Protein AF-A0A6M0K8U0-F1 (afdb_monomer_lite)

Secondary structure (DSSP, 8-state):
----PSS------TT--HHHHHHHHHHHHHHHHHHHHHHHHHHHHHHHHHHHHHHHHHHHHHHHHHSSSSS----

pLDDT: mean 76.17, std 15.95, range [36.28, 94.88]

Sequence (75 aa):
MTHIPEPFTLSLPTTWSPEQAWFVHALLEDLLEQIDAHYGTAVQHWLSELDAEEEAYRERQGDLFNDDFDDPISF

Foldseek 3Di:
DDDPDPPPPPPDPPPDDPVRVVVVVVVVVVVVVVCCVVCVVVVVVVVVVVVVVVVVVVVVVVVVVVVPPPDPPDD

Structure (mmCIF, N/CA/C/O backbone):
data_AF-A0A6M0K8U0-F1
#
_entry.id   AF-A0A6M0K8U0-F1
#
loop_
_atom_site.group_PDB
_atom_site.id
_atom_site.type_symbol
_atom_site.label_atom_id
_atom_site.label_alt_id
_atom_site.label_comp_id
_atom_site.label_asym_id
_atom_site.label_entity_id
_atom_site.label_seq_id
_atom_site.pdbx_PDB_ins_code
_atom_site.Cartn_x
_atom_site.Cartn_y
_atom_site.Cartn_z
_atom_site.occupancy
_atom_site.B_iso_or_equiv
_atom_site.auth_seq_id
_atom_site.auth_comp_id
_atom_site.auth_asym_id
_atom_site.auth_atom_id
_atom_site.pdbx_PDB_model_num
ATOM 1 N N . MET A 1 1 ? -4.419 17.463 -11.492 1.00 36.28 1 MET A N 1
ATOM 2 C CA . MET A 1 1 ? -3.362 17.069 -10.541 1.00 36.28 1 MET A CA 1
ATOM 3 C C . MET A 1 1 ? -3.850 17.399 -9.145 1.00 36.28 1 MET A C 1
ATOM 5 O O . MET A 1 1 ? -3.839 18.557 -8.750 1.00 36.28 1 MET A O 1
ATOM 9 N N . THR A 1 2 ? -4.410 16.417 -8.452 1.00 45.81 2 THR A N 1
ATOM 10 C CA . THR A 1 2 ? -4.821 16.551 -7.053 1.00 45.81 2 THR A CA 1
ATOM 11 C C . THR A 1 2 ? -3.574 16.436 -6.188 1.00 45.81 2 THR A C 1
ATOM 13 O O . THR A 1 2 ? -3.009 15.355 -6.063 1.00 45.81 2 THR A O 1
ATOM 16 N N . HIS A 1 3 ? -3.121 17.566 -5.645 1.00 53.03 3 HIS A N 1
ATOM 17 C CA . HIS A 1 3 ? -2.110 17.593 -4.595 1.00 53.03 3 HIS A CA 1
ATOM 18 C C . HIS A 1 3 ? -2.653 16.821 -3.391 1.00 53.03 3 HIS A C 1
ATOM 20 O O . HIS A 1 3 ? -3.628 17.252 -2.777 1.00 53.03 3 HIS A O 1
ATOM 26 N N . ILE A 1 4 ? -2.043 15.683 -3.073 1.00 60.78 4 ILE A N 1
ATOM 27 C CA . ILE A 1 4 ? -2.229 15.038 -1.777 1.00 60.78 4 ILE A CA 1
ATOM 28 C C . ILE A 1 4 ? -1.314 15.803 -0.812 1.00 60.78 4 ILE A C 1
ATOM 30 O O . ILE A 1 4 ? -0.106 15.837 -1.044 1.00 60.78 4 ILE A O 1
ATOM 34 N N . PRO A 1 5 ? -1.852 16.505 0.198 1.00 59.16 5 PRO A N 1
ATOM 35 C CA . PRO A 1 5 ? -1.024 17.235 1.145 1.00 59.16 5 PRO A CA 1
ATOM 36 C C . PRO A 1 5 ? -0.241 16.246 2.016 1.00 59.16 5 PRO A C 1
ATOM 38 O O . PRO A 1 5 ? -0.830 15.388 2.671 1.00 59.16 5 PRO A O 1
ATOM 41 N N . GLU A 1 6 ? 1.087 16.369 2.015 1.00 57.00 6 GLU A N 1
ATOM 42 C CA . GLU A 1 6 ? 1.960 15.664 2.949 1.00 57.00 6 GLU A CA 1
ATOM 43 C C . GLU A 1 6 ? 2.119 16.443 4.269 1.00 57.00 6 GLU A C 1
ATOM 45 O O . GLU A 1 6 ? 2.177 17.677 4.252 1.00 57.00 6 GLU A O 1
ATOM 50 N N . PRO A 1 7 ? 2.244 15.745 5.412 1.00 53.62 7 PRO A N 1
ATOM 51 C CA . PRO A 1 7 ? 2.133 14.298 5.541 1.00 53.62 7 PRO A CA 1
ATOM 52 C C . PRO A 1 7 ? 0.660 13.868 5.535 1.00 53.62 7 PRO A C 1
ATOM 54 O O . PRO A 1 7 ? -0.183 14.467 6.203 1.00 53.62 7 PRO A O 1
ATOM 57 N N . PHE A 1 8 ? 0.361 12.791 4.806 1.00 60.47 8 PHE A N 1
ATOM 58 C CA . PHE A 1 8 ? -0.861 12.010 4.989 1.00 60.47 8 PHE A CA 1
ATOM 59 C C . PHE A 1 8 ? -0.782 11.351 6.375 1.00 60.47 8 PHE A C 1
ATOM 61 O O . PHE A 1 8 ? -0.394 10.201 6.548 1.00 60.47 8 PHE A O 1
ATOM 68 N N . THR A 1 9 ? -1.080 12.113 7.417 1.00 56.75 9 THR A N 1
ATOM 69 C CA . THR A 1 9 ? -1.335 11.571 8.747 1.00 56.75 9 THR A CA 1
ATOM 70 C C . THR A 1 9 ? -2.842 11.469 8.881 1.00 56.75 9 THR A C 1
ATOM 72 O O . THR A 1 9 ? -3.517 12.424 9.271 1.00 56.75 9 THR A O 1
ATOM 75 N N . LEU A 1 10 ? -3.395 10.304 8.526 1.00 61.72 10 LEU A N 1
ATOM 76 C CA . LEU A 1 10 ? -4.761 9.968 8.917 1.00 61.72 10 LEU A CA 1
ATOM 77 C C . LEU A 1 10 ? -4.825 10.022 10.441 1.00 61.72 10 LEU A C 1
ATOM 79 O O . LEU A 1 10 ? -4.292 9.159 11.135 1.00 61.72 10 LEU A O 1
ATOM 83 N N . SER A 1 11 ? -5.454 11.070 10.965 1.00 65.50 11 SER A N 1
ATOM 84 C CA . SER A 1 11 ? -5.759 11.143 12.386 1.00 65.50 11 SER A CA 1
ATOM 85 C C . SER A 1 11 ? -6.802 10.077 12.677 1.00 65.50 11 SER A C 1
ATOM 87 O O . SER A 1 11 ? -7.968 10.217 12.304 1.00 65.50 11 SER A O 1
ATOM 89 N N . LEU A 1 12 ? -6.364 8.987 13.304 1.00 66.31 12 LEU A N 1
ATOM 90 C CA . LEU A 1 12 ? -7.274 7.965 13.789 1.00 66.31 12 LEU A CA 1
ATOM 91 C C . LEU A 1 12 ? -8.199 8.605 14.833 1.00 66.31 12 LEU A C 1
ATOM 93 O O . LEU A 1 12 ? -7.725 9.357 15.693 1.00 66.31 12 LEU A O 1
ATOM 97 N N . PRO A 1 13 ? -9.511 8.338 14.783 1.00 76.38 13 PRO A N 1
ATOM 98 C CA . PRO A 1 13 ? -10.416 8.785 15.824 1.00 76.38 13 PRO A CA 1
ATOM 99 C C . PRO A 1 13 ? -9.956 8.237 17.174 1.00 76.38 13 PRO A C 1
ATOM 101 O O . PRO A 1 13 ? -9.838 7.030 17.373 1.00 76.38 13 PRO A O 1
ATOM 104 N N . THR A 1 14 ? -9.728 9.129 18.134 1.00 76.31 14 THR A N 1
ATOM 105 C CA . THR A 1 14 ? -9.308 8.764 19.497 1.00 76.31 14 THR A CA 1
ATOM 106 C C . THR A 1 14 ? -10.401 8.042 20.290 1.00 76.31 14 THR A C 1
ATOM 108 O O . THR A 1 14 ? -10.162 7.592 21.406 1.00 76.31 14 THR A O 1
ATOM 111 N N . THR A 1 15 ? -11.606 7.939 19.728 1.00 86.44 15 THR A N 1
ATOM 112 C CA . THR A 1 15 ? -12.788 7.320 20.331 1.00 86.44 15 THR A CA 1
ATOM 113 C C . THR A 1 15 ? -12.993 5.862 19.930 1.00 86.44 15 THR A C 1
ATOM 115 O O . THR A 1 15 ? -13.983 5.264 20.350 1.00 86.44 15 THR A O 1
ATOM 118 N N . TRP A 1 16 ? -12.111 5.284 19.112 1.00 86.50 16 TRP A N 1
ATOM 119 C CA . TRP A 1 16 ? -12.246 3.888 18.705 1.00 86.50 16 TRP A CA 1
ATOM 120 C C . TRP A 1 16 ? -12.015 2.930 19.865 1.00 86.50 16 TRP A C 1
ATOM 122 O O . TRP A 1 16 ? -11.057 3.064 20.628 1.00 86.50 16 TRP A O 1
ATOM 132 N N . SER A 1 17 ? -12.885 1.925 19.963 1.00 90.06 17 SER A N 1
ATOM 133 C CA . SER A 1 17 ? -12.599 0.768 20.802 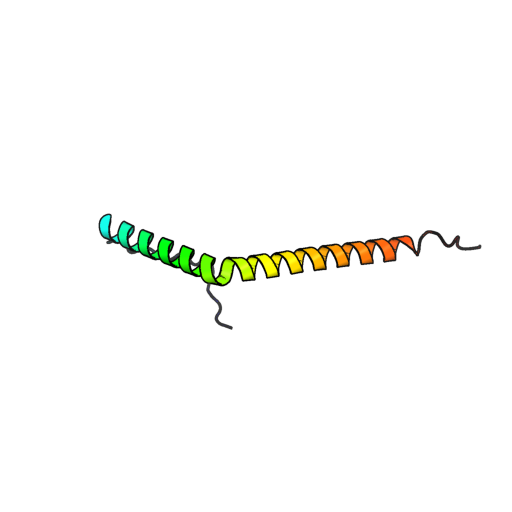1.00 90.06 17 SER A CA 1
ATOM 134 C C . SER A 1 17 ? -11.452 -0.054 20.191 1.00 90.06 17 SER A C 1
ATOM 136 O O . SER A 1 17 ? -11.223 0.012 18.975 1.00 90.06 17 SER A O 1
ATOM 138 N N . PRO A 1 18 ? -10.738 -0.859 20.996 1.00 88.62 18 PRO A N 1
ATOM 139 C CA . PRO A 1 18 ? -9.702 -1.758 20.488 1.00 88.62 18 PRO A CA 1
ATOM 140 C C . PRO A 1 18 ? -10.193 -2.666 19.350 1.00 88.62 18 PRO A C 1
ATOM 142 O O . PRO A 1 18 ? -9.479 -2.867 18.371 1.00 88.62 18 PRO A O 1
ATOM 145 N N . GLU A 1 19 ? -11.430 -3.162 19.430 1.00 91.94 19 GLU A N 1
ATOM 146 C CA . GLU A 1 19 ? -12.030 -4.024 18.405 1.00 91.94 19 GLU A CA 1
ATOM 147 C C . GLU A 1 19 ? -12.272 -3.273 17.092 1.00 91.94 19 GLU A C 1
ATOM 149 O O . GLU A 1 19 ? -12.049 -3.818 16.013 1.00 91.94 19 GLU A O 1
ATOM 154 N N . GLN A 1 20 ? -12.701 -2.010 17.172 1.00 89.25 20 GLN A N 1
ATOM 155 C CA . GLN A 1 20 ? -12.911 -1.167 15.994 1.00 89.25 20 GLN A CA 1
ATOM 156 C C . GLN A 1 20 ? -11.589 -0.841 15.302 1.00 89.25 20 GLN A C 1
ATOM 158 O O . GLN A 1 20 ? -11.500 -0.931 14.078 1.00 89.25 20 GLN A O 1
ATOM 163 N N . ALA A 1 21 ? -10.556 -0.510 16.080 1.00 88.06 21 ALA A N 1
ATOM 164 C CA . ALA A 1 21 ? -9.222 -0.262 15.546 1.00 88.06 21 ALA A CA 1
ATOM 165 C C . ALA A 1 21 ? -8.657 -1.512 14.855 1.00 88.06 21 ALA A C 1
ATOM 167 O O . ALA A 1 21 ? -8.142 -1.416 13.742 1.00 88.06 21 ALA A O 1
ATOM 168 N N . TRP A 1 22 ? -8.820 -2.686 15.472 1.00 89.94 22 TRP A N 1
ATOM 169 C CA . TRP A 1 22 ? -8.377 -3.955 14.895 1.00 89.94 22 TRP A CA 1
ATOM 170 C C . TRP A 1 22 ? -9.113 -4.302 13.598 1.00 89.94 22 TRP A C 1
ATOM 172 O O . TRP A 1 22 ? -8.494 -4.713 12.622 1.00 89.94 22 TRP A O 1
ATOM 182 N N . PHE A 1 23 ? -10.432 -4.101 13.557 1.00 90.44 23 PHE A N 1
ATOM 183 C CA . PHE A 1 23 ? -11.223 -4.363 12.357 1.00 90.44 23 PHE A CA 1
ATOM 184 C C . PHE A 1 23 ? -10.784 -3.492 11.174 1.00 90.44 23 PHE A C 1
ATOM 186 O O . PHE A 1 23 ? -10.620 -3.991 10.062 1.00 90.44 23 PHE A O 1
ATOM 193 N N . VAL A 1 24 ? -10.565 -2.195 11.412 1.00 89.31 24 VAL A N 1
ATOM 194 C CA . VAL A 1 24 ? -10.074 -1.284 10.368 1.00 89.31 24 VAL A CA 1
ATOM 195 C C . VAL A 1 24 ? -8.663 -1.667 9.931 1.00 89.31 24 VAL A C 1
ATOM 197 O O . VAL A 1 24 ? -8.379 -1.628 8.739 1.00 89.31 24 VAL A O 1
ATOM 200 N N . HIS A 1 25 ? -7.797 -2.071 10.863 1.00 89.31 25 HIS A N 1
ATOM 201 C CA . HIS A 1 25 ? -6.456 -2.550 10.536 1.00 89.31 25 HIS A CA 1
ATOM 202 C C . HIS A 1 25 ? -6.497 -3.755 9.589 1.00 89.31 25 HIS A C 1
ATOM 204 O O . HIS A 1 25 ? -5.884 -3.704 8.529 1.00 89.31 25 HIS A O 1
ATOM 210 N N . ALA A 1 26 ? -7.280 -4.784 9.923 1.00 92.81 26 ALA A N 1
ATOM 211 C CA . ALA A 1 26 ? -7.421 -5.976 9.086 1.00 92.81 26 ALA A CA 1
ATOM 212 C C . ALA A 1 26 ? -7.969 -5.640 7.687 1.00 92.81 26 ALA A C 1
ATOM 214 O O . ALA A 1 26 ? -7.471 -6.138 6.685 1.00 92.81 26 ALA A O 1
ATOM 215 N N . LEU A 1 27 ? -8.949 -4.731 7.602 1.00 92.69 27 LEU A N 1
ATOM 216 C CA . LEU A 1 27 ? -9.480 -4.269 6.316 1.00 92.69 27 LEU A CA 1
ATOM 217 C C . LEU A 1 27 ? -8.407 -3.569 5.461 1.00 92.69 27 LEU A C 1
ATOM 219 O O . LEU A 1 27 ? -8.405 -3.699 4.238 1.00 92.69 27 LEU A O 1
ATOM 223 N N . LEU A 1 28 ? -7.525 -2.789 6.091 1.00 91.88 28 LEU A N 1
ATOM 224 C CA . LEU A 1 28 ? -6.435 -2.104 5.397 1.00 91.88 28 LEU A CA 1
ATOM 225 C C . LEU A 1 28 ? -5.361 -3.087 4.921 1.00 91.88 28 LEU A C 1
ATOM 227 O O . LEU A 1 28 ? -4.863 -2.917 3.811 1.00 91.88 28 LEU A O 1
ATOM 231 N N . GLU A 1 29 ? -5.037 -4.109 5.714 1.00 94.88 29 GLU A N 1
ATOM 232 C CA . GLU A 1 29 ? -4.129 -5.186 5.299 1.00 94.88 29 GLU A CA 1
ATOM 233 C C . GLU A 1 29 ? -4.681 -5.936 4.080 1.00 94.88 29 GLU A C 1
ATOM 235 O O . GLU A 1 29 ? -3.994 -6.023 3.063 1.00 94.88 29 GLU A O 1
ATOM 240 N N . ASP A 1 30 ? -5.953 -6.343 4.112 1.00 93.56 30 ASP A N 1
ATOM 241 C CA . ASP A 1 30 ? -6.614 -7.001 2.975 1.00 93.56 30 ASP A CA 1
ATOM 242 C C . ASP A 1 30 ? -6.614 -6.124 1.710 1.00 93.56 30 ASP A C 1
ATOM 244 O O . ASP A 1 30 ? -6.518 -6.621 0.583 1.00 93.56 30 ASP A O 1
ATOM 248 N N . LEU A 1 31 ? -6.765 -4.804 1.865 1.00 90.75 31 LEU A N 1
ATOM 249 C CA . LEU A 1 31 ? -6.726 -3.875 0.737 1.00 90.75 31 LEU A CA 1
ATOM 250 C C . LEU A 1 31 ? -5.311 -3.756 0.159 1.00 90.75 31 LEU A C 1
ATOM 252 O O . LEU A 1 31 ? -5.159 -3.699 -1.062 1.00 90.75 31 LEU A O 1
ATOM 256 N N . LEU A 1 32 ? -4.286 -3.728 1.014 1.00 92.12 32 LEU A N 1
ATOM 257 C CA . LEU A 1 32 ? -2.889 -3.718 0.580 1.00 92.12 32 LEU A CA 1
ATOM 258 C C . LEU A 1 32 ? -2.542 -4.999 -0.181 1.00 92.12 32 LEU A C 1
ATOM 260 O O . LEU A 1 32 ? -1.950 -4.907 -1.254 1.00 92.12 32 LEU A O 1
ATOM 264 N N . GLU A 1 33 ? -2.975 -6.162 0.307 1.00 93.25 33 GLU A N 1
ATOM 265 C CA . GLU A 1 33 ? -2.780 -7.437 -0.393 1.00 93.25 33 GLU A CA 1
ATOM 266 C C . GLU A 1 33 ? -3.454 -7.446 -1.771 1.00 93.25 33 GLU A C 1
ATOM 268 O O . GLU A 1 33 ? -2.866 -7.903 -2.750 1.00 93.25 33 GLU A O 1
ATOM 273 N N . GLN A 1 34 ? -4.664 -6.892 -1.893 1.00 90.25 3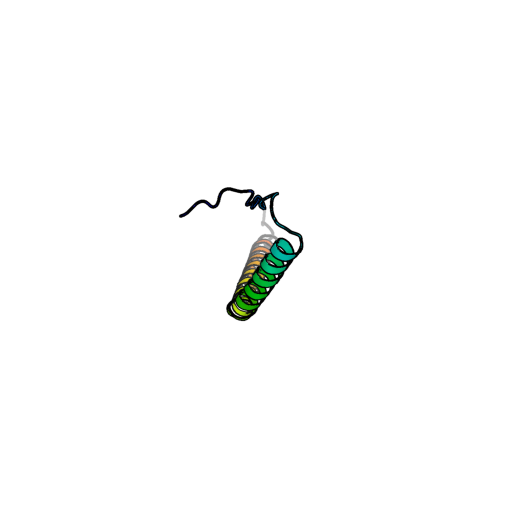4 GLN A N 1
ATOM 274 C CA . GLN A 1 34 ? -5.350 -6.781 -3.186 1.00 90.25 34 GLN A CA 1
ATOM 275 C C . GLN A 1 34 ? -4.628 -5.845 -4.160 1.00 90.25 34 GLN A C 1
ATOM 277 O O . GLN A 1 34 ? -4.552 -6.138 -5.356 1.00 90.25 34 GLN A O 1
ATOM 282 N N . ILE A 1 35 ? -4.105 -4.720 -3.664 1.00 89.56 35 ILE A N 1
ATOM 283 C CA . ILE A 1 35 ? -3.324 -3.780 -4.473 1.00 89.56 35 ILE A CA 1
ATOM 284 C C . ILE A 1 35 ? -2.034 -4.450 -4.949 1.00 89.56 35 ILE A C 1
ATOM 286 O O . ILE A 1 35 ? -1.719 -4.362 -6.135 1.00 89.56 35 ILE A O 1
ATOM 290 N N . ASP A 1 36 ? -1.321 -5.145 -4.065 1.00 91.06 36 ASP A N 1
ATOM 291 C CA . ASP A 1 36 ? -0.087 -5.849 -4.414 1.00 91.06 36 ASP A CA 1
ATOM 292 C C . ASP A 1 36 ? -0.346 -6.990 -5.409 1.00 91.06 36 ASP A C 1
ATOM 294 O O . ASP A 1 36 ? 0.321 -7.090 -6.436 1.00 91.06 36 ASP A O 1
ATOM 298 N N . ALA A 1 37 ? -1.397 -7.783 -5.201 1.00 90.44 37 ALA A N 1
ATOM 299 C CA . ALA A 1 37 ? -1.766 -8.847 -6.131 1.00 90.44 37 ALA A CA 1
ATOM 300 C C . ALA A 1 37 ? -2.127 -8.319 -7.530 1.00 90.44 37 ALA A C 1
ATOM 302 O O . ALA A 1 37 ? -1.866 -8.985 -8.533 1.00 90.44 37 ALA A O 1
ATOM 303 N N . HIS A 1 38 ? -2.746 -7.137 -7.613 1.00 87.25 38 HIS A N 1
ATOM 304 C CA . HIS A 1 38 ? -3.198 -6.578 -8.885 1.00 87.25 38 HIS A CA 1
ATOM 305 C C . HIS A 1 38 ? -2.121 -5.754 -9.604 1.00 87.25 38 HIS A C 1
ATOM 307 O O . HIS A 1 38 ? -2.030 -5.798 -10.831 1.00 87.25 38 HIS A O 1
ATOM 313 N N . TYR A 1 39 ? -1.312 -4.999 -8.860 1.00 89.00 39 TYR A N 1
ATOM 314 C CA . TYR A 1 39 ? -0.357 -4.040 -9.420 1.00 89.00 39 TYR A CA 1
ATOM 315 C C . TYR A 1 39 ? 1.105 -4.372 -9.116 1.00 89.00 39 TYR A C 1
ATOM 317 O O . TYR A 1 39 ? 1.979 -3.851 -9.804 1.00 89.00 39 TYR A O 1
ATOM 325 N N . GLY A 1 40 ? 1.398 -5.239 -8.146 1.00 88.81 40 GLY A N 1
ATOM 326 C CA . GLY A 1 40 ? 2.754 -5.511 -7.660 1.00 88.81 40 GLY A CA 1
ATOM 327 C C . GLY A 1 40 ? 3.699 -5.957 -8.770 1.00 88.81 40 GLY A C 1
ATOM 328 O O . GLY A 1 40 ? 4.766 -5.373 -8.943 1.00 88.81 40 GLY A O 1
ATOM 329 N N . THR A 1 41 ? 3.278 -6.901 -9.617 1.00 88.06 41 THR A N 1
ATOM 330 C CA . THR A 1 41 ? 4.090 -7.343 -10.765 1.00 88.06 41 THR A CA 1
ATOM 331 C C . THR A 1 41 ? 4.316 -6.228 -11.787 1.00 88.06 41 THR A C 1
ATOM 333 O O . THR A 1 41 ? 5.418 -6.095 -12.309 1.00 88.06 41 THR A O 1
ATOM 336 N N . ALA A 1 42 ? 3.301 -5.406 -12.068 1.00 87.31 42 ALA A N 1
ATOM 337 C CA . ALA A 1 42 ? 3.428 -4.303 -13.020 1.00 87.31 42 ALA A CA 1
ATOM 338 C C . ALA A 1 42 ? 4.373 -3.211 -12.496 1.00 87.31 42 ALA A C 1
ATOM 340 O O . ALA A 1 42 ? 5.197 -2.695 -13.248 1.00 87.31 42 ALA A O 1
ATOM 341 N N . VAL A 1 43 ? 4.296 -2.903 -11.198 1.00 88.50 43 VAL A N 1
ATOM 342 C CA . VAL A 1 43 ? 5.198 -1.958 -10.530 1.00 88.50 43 VAL A CA 1
ATOM 343 C C . VAL A 1 43 ? 6.628 -2.496 -10.517 1.00 88.50 43 VAL A C 1
ATOM 345 O O . VAL A 1 43 ? 7.545 -1.769 -10.880 1.00 88.50 43 VAL A O 1
ATOM 348 N N . GLN A 1 44 ? 6.828 -3.769 -10.165 1.00 86.81 44 GLN A N 1
ATOM 349 C CA . GLN A 1 44 ? 8.152 -4.402 -10.182 1.00 86.81 44 GLN A CA 1
ATOM 350 C C . GLN A 1 44 ? 8.771 -4.411 -11.582 1.00 86.81 44 GLN A C 1
ATOM 352 O O . GLN A 1 44 ? 9.957 -4.116 -11.732 1.00 86.81 44 GLN A O 1
ATOM 357 N N . HIS A 1 45 ? 7.973 -4.718 -12.607 1.00 87.31 45 HIS A N 1
ATOM 358 C CA . HIS A 1 45 ? 8.422 -4.681 -13.995 1.00 87.31 45 HIS A CA 1
ATOM 359 C C . HIS A 1 45 ? 8.858 -3.273 -14.398 1.00 87.31 45 HIS A C 1
ATOM 361 O O . HIS A 1 45 ? 9.970 -3.092 -14.881 1.00 87.31 45 HIS A O 1
ATOM 367 N N . TRP A 1 46 ? 8.017 -2.275 -14.127 1.00 87.75 46 TRP A N 1
ATOM 368 C CA . TRP A 1 46 ? 8.313 -0.886 -14.460 1.00 87.75 46 TRP A CA 1
ATOM 369 C C . TRP A 1 46 ? 9.568 -0.362 -13.746 1.00 87.75 46 TRP A C 1
ATOM 371 O O . TRP A 1 46 ? 10.393 0.299 -14.369 1.00 87.75 46 TRP A O 1
ATOM 381 N N . LEU A 1 47 ? 9.757 -0.700 -12.466 1.00 88.31 47 LEU A N 1
ATOM 382 C CA . LEU A 1 47 ? 10.975 -0.348 -11.727 1.00 88.31 47 LEU A CA 1
ATOM 383 C C . LEU A 1 47 ? 12.222 -1.012 -12.328 1.00 88.31 47 LEU A C 1
ATOM 385 O O . LEU A 1 47 ? 13.243 -0.354 -12.490 1.00 88.31 47 LEU A O 1
ATOM 389 N N . SER A 1 48 ? 12.119 -2.282 -12.726 1.00 87.81 48 SER A N 1
ATOM 390 C CA . SER A 1 48 ? 13.234 -3.008 -13.352 1.00 87.81 48 SER A CA 1
ATOM 391 C C . SER A 1 48 ? 13.624 -2.412 -14.710 1.00 87.81 48 SER A C 1
ATOM 393 O O . SER A 1 48 ? 14.804 -2.371 -15.053 1.00 87.81 48 SER A O 1
ATOM 395 N N . GLU A 1 49 ? 12.645 -1.949 -15.492 1.00 89.25 49 GLU A N 1
ATOM 396 C CA . GLU A 1 49 ? 12.892 -1.241 -16.755 1.00 89.25 49 GLU A CA 1
ATOM 397 C C . GLU A 1 49 ? 13.601 0.097 -16.523 1.00 89.25 49 GLU A C 1
ATOM 399 O O . GLU A 1 49 ? 14.504 0.447 -17.282 1.00 89.25 49 GLU A O 1
ATOM 404 N N . LEU A 1 50 ? 13.229 0.811 -15.458 1.00 87.38 50 LEU A N 1
ATOM 405 C CA . LEU A 1 50 ? 13.838 2.087 -15.086 1.00 87.38 50 LEU A CA 1
ATOM 406 C C . LEU A 1 50 ? 15.306 1.910 -14.668 1.00 87.38 50 LEU A C 1
ATOM 408 O O . LEU A 1 50 ? 16.170 2.654 -15.130 1.00 87.38 50 LEU A O 1
ATOM 412 N N . ASP A 1 51 ? 15.594 0.881 -13.866 1.00 84.69 51 ASP A N 1
ATOM 413 C CA . ASP A 1 51 ? 16.958 0.527 -13.457 1.00 84.69 51 ASP A CA 1
ATOM 414 C C . ASP A 1 51 ? 17.824 0.128 -14.666 1.00 84.69 51 ASP A C 1
ATOM 416 O O . ASP A 1 51 ? 18.986 0.525 -14.777 1.00 84.69 51 ASP A O 1
ATOM 420 N N . ALA A 1 52 ? 17.255 -0.634 -15.607 1.00 83.75 52 ALA A N 1
ATOM 421 C CA . ALA A 1 52 ? 17.948 -1.035 -16.830 1.00 83.75 52 ALA A CA 1
ATOM 422 C C . ALA A 1 52 ? 18.238 0.157 -17.760 1.00 83.75 52 ALA A C 1
ATOM 424 O O . ALA A 1 52 ? 19.30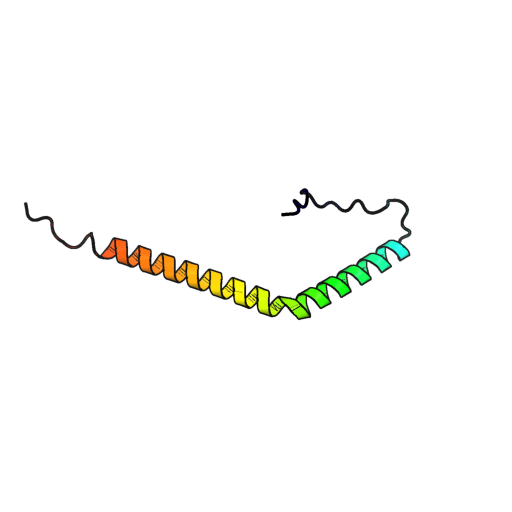0 0.211 -18.386 1.00 83.75 52 ALA A O 1
ATOM 425 N N . GLU A 1 53 ? 17.317 1.120 -17.853 1.00 84.69 53 GLU A N 1
ATOM 426 C CA . GLU A 1 53 ? 17.516 2.355 -18.616 1.00 84.69 53 GLU A CA 1
ATOM 427 C C . GLU A 1 53 ? 18.597 3.243 -17.983 1.00 84.69 53 GLU A C 1
ATOM 429 O O . GLU A 1 53 ? 19.445 3.782 -18.702 1.00 84.69 53 GLU A O 1
ATOM 434 N N . GLU A 1 54 ? 18.616 3.358 -16.653 1.00 83.88 54 GLU A N 1
ATOM 435 C CA . GLU A 1 54 ? 19.643 4.117 -15.937 1.00 83.88 54 GLU A CA 1
ATOM 436 C C . GLU A 1 54 ? 21.040 3.511 -16.138 1.00 83.88 54 GLU A C 1
ATOM 438 O O . GLU A 1 54 ? 22.004 4.241 -16.389 1.00 83.88 54 GLU A O 1
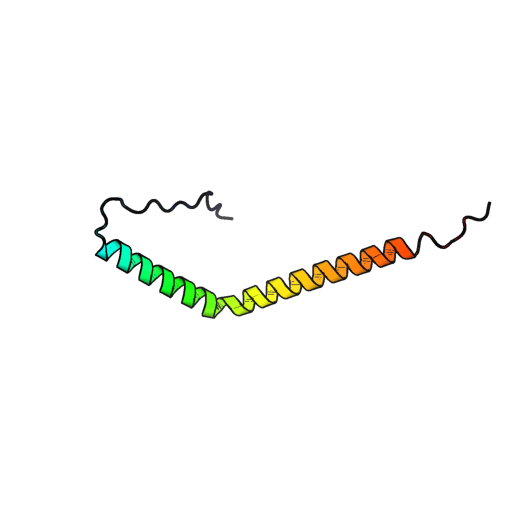ATOM 443 N N . GLU A 1 55 ? 21.161 2.183 -16.102 1.00 84.25 55 GLU A N 1
ATOM 444 C CA . GLU A 1 55 ? 22.440 1.511 -16.337 1.00 84.25 55 GLU A CA 1
ATOM 445 C C . GLU A 1 55 ? 22.916 1.678 -17.790 1.00 84.25 55 GLU A C 1
ATOM 447 O O . GLU A 1 55 ? 24.069 2.044 -18.028 1.00 84.25 55 GLU A O 1
ATOM 452 N N . ALA A 1 56 ? 22.014 1.539 -18.767 1.00 83.44 56 ALA A N 1
ATOM 453 C CA . ALA A 1 56 ? 22.328 1.796 -20.174 1.00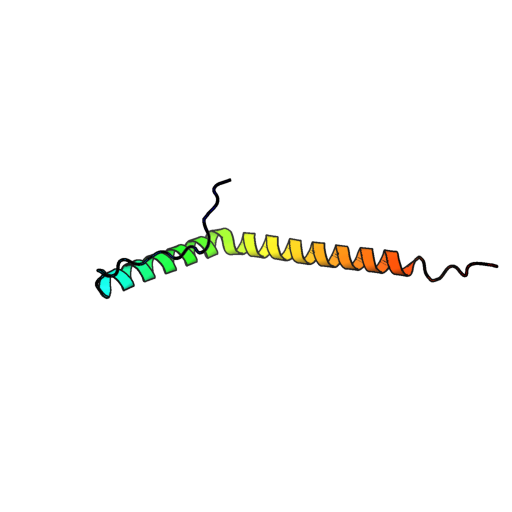 83.44 56 ALA A CA 1
ATOM 454 C C . ALA A 1 56 ? 22.737 3.261 -20.428 1.00 83.44 56 ALA A C 1
ATOM 456 O O . ALA A 1 56 ? 23.561 3.548 -21.302 1.00 83.44 56 ALA A O 1
ATOM 457 N N . TYR A 1 57 ? 22.172 4.208 -19.674 1.00 78.69 57 TYR A N 1
ATOM 458 C CA . TYR A 1 57 ? 22.581 5.610 -19.723 1.00 78.69 57 TYR A CA 1
ATOM 459 C C . TYR A 1 57 ? 24.002 5.809 -19.173 1.00 78.69 57 TYR A C 1
ATOM 461 O O . TYR A 1 57 ? 24.795 6.524 -19.792 1.00 78.69 57 TYR A O 1
ATOM 469 N N . ARG A 1 58 ? 24.356 5.156 -18.058 1.00 78.00 58 ARG A N 1
ATOM 470 C CA . ARG A 1 58 ? 25.717 5.212 -17.493 1.00 78.00 58 ARG A CA 1
ATOM 471 C C . ARG A 1 58 ? 26.762 4.598 -18.421 1.00 78.00 58 ARG A C 1
ATOM 473 O O . ARG A 1 58 ? 27.822 5.195 -18.587 1.00 78.00 58 ARG A O 1
ATOM 480 N N . GLU A 1 59 ? 26.459 3.468 -19.055 1.00 80.25 59 GLU A N 1
ATOM 481 C CA . GLU A 1 59 ? 27.359 2.813 -20.015 1.00 80.25 59 GLU A CA 1
ATOM 482 C C . GLU A 1 59 ? 27.647 3.725 -21.222 1.00 80.25 59 GLU A C 1
ATOM 484 O O . GLU A 1 59 ? 28.806 3.983 -21.543 1.00 80.25 59 GLU A O 1
ATOM 489 N N . ARG A 1 60 ? 26.609 4.348 -21.802 1.00 75.94 60 ARG A N 1
ATOM 490 C CA . ARG A 1 60 ? 26.773 5.339 -22.884 1.00 75.94 60 ARG A CA 1
ATOM 491 C C . ARG A 1 60 ? 27.567 6.573 -22.459 1.00 75.94 60 ARG A C 1
ATOM 493 O O . ARG A 1 60 ? 28.288 7.136 -23.278 1.00 75.94 60 ARG A O 1
ATOM 500 N N . GLN A 1 61 ? 27.424 7.031 -21.213 1.00 69.50 61 GLN A N 1
ATOM 501 C CA . GLN A 1 61 ? 28.265 8.116 -20.702 1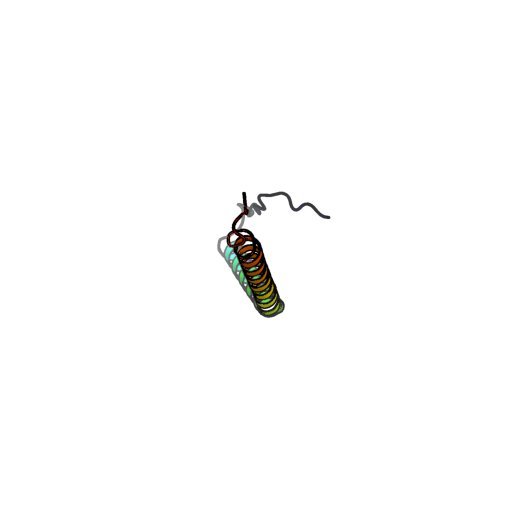.00 69.50 61 GLN A CA 1
ATOM 502 C C . GLN A 1 61 ? 29.721 7.669 -20.544 1.00 69.50 61 GLN A C 1
ATOM 504 O O . GLN A 1 61 ? 30.611 8.430 -20.907 1.00 69.50 61 GLN A O 1
ATOM 509 N N . GLY A 1 62 ? 29.969 6.451 -20.058 1.00 63.44 62 GLY A N 1
ATOM 510 C CA . GLY A 1 62 ? 31.311 5.872 -19.958 1.00 63.44 62 GLY A CA 1
ATOM 511 C C . GLY A 1 62 ? 32.030 5.796 -21.307 1.00 63.44 62 GLY A C 1
ATOM 512 O O . GLY A 1 62 ? 33.189 6.197 -21.393 1.00 63.44 62 GLY A O 1
ATOM 513 N N . ASP A 1 63 ? 31.324 5.385 -22.362 1.00 60.62 63 ASP A N 1
ATOM 514 C CA . ASP A 1 63 ? 31.863 5.343 -23.728 1.00 60.62 63 ASP A CA 1
ATOM 515 C C . ASP A 1 63 ? 32.191 6.744 -24.275 1.00 60.62 63 ASP A C 1
ATOM 517 O O . ASP A 1 63 ? 33.245 6.945 -24.877 1.00 60.62 63 ASP A O 1
ATOM 521 N N . LEU A 1 64 ? 31.352 7.750 -23.996 1.00 57.03 64 LEU A N 1
ATOM 522 C CA . LEU A 1 64 ? 31.598 9.139 -24.413 1.00 57.03 64 LEU A CA 1
ATOM 523 C C . LEU A 1 64 ? 32.829 9.776 -23.744 1.00 57.03 64 LEU A C 1
ATOM 525 O O . LEU A 1 64 ? 33.409 10.698 -24.311 1.00 57.03 64 LEU A O 1
ATOM 529 N N . PHE A 1 65 ? 33.236 9.308 -22.559 1.00 54.97 65 PHE A N 1
ATOM 530 C CA . PHE A 1 65 ? 34.462 9.765 -21.887 1.00 54.97 65 PHE A CA 1
ATOM 531 C C . PHE A 1 65 ? 35.702 8.921 -22.230 1.00 54.97 65 PHE A C 1
ATOM 533 O O . PHE A 1 65 ? 36.806 9.308 -21.846 1.00 54.97 65 PHE A O 1
ATOM 540 N N . ASN A 1 66 ? 35.543 7.802 -22.946 1.00 53.78 66 ASN A N 1
ATOM 541 C CA . ASN A 1 66 ? 36.644 6.933 -23.372 1.00 53.78 66 ASN A CA 1
ATOM 542 C C . ASN A 1 66 ? 37.171 7.278 -24.779 1.00 53.78 66 ASN A C 1
ATOM 544 O O . ASN A 1 66 ? 38.338 7.023 -25.056 1.00 53.78 66 ASN A O 1
ATOM 548 N N . ASP A 1 67 ? 36.352 7.892 -25.641 1.00 52.38 67 ASP A N 1
ATOM 549 C CA . ASP A 1 67 ? 36.745 8.242 -27.021 1.00 52.38 67 ASP A CA 1
ATOM 550 C C . ASP A 1 67 ? 37.530 9.570 -27.147 1.00 52.38 67 ASP A C 1
ATOM 552 O O . ASP A 1 67 ? 38.130 9.823 -28.187 1.00 52.38 67 ASP A O 1
ATOM 556 N N . ASP A 1 68 ? 37.571 10.419 -26.108 1.00 52.09 68 ASP A N 1
ATOM 557 C CA . ASP A 1 68 ? 38.154 11.781 -26.189 1.00 52.09 68 ASP A CA 1
ATOM 558 C C . ASP A 1 68 ? 39.530 11.926 -25.496 1.00 52.09 68 ASP A C 1
ATOM 560 O O . ASP A 1 68 ? 40.097 13.017 -25.437 1.00 52.09 68 ASP A O 1
ATOM 564 N N . PHE A 1 69 ? 40.090 10.837 -24.947 1.00 54.31 69 PHE A N 1
ATOM 565 C CA . PHE A 1 69 ? 41.378 10.860 -24.227 1.00 54.31 69 PHE A CA 1
ATOM 566 C C . PHE A 1 69 ? 42.555 10.211 -24.971 1.00 54.31 69 PHE A C 1
ATOM 568 O O . PHE A 1 69 ? 43.694 10.399 -24.539 1.00 54.31 69 PHE A O 1
ATOM 575 N N . ASP A 1 70 ? 42.312 9.490 -26.070 1.00 53.03 70 ASP A N 1
ATOM 576 C CA . ASP A 1 70 ? 43.344 8.706 -26.772 1.00 53.03 70 ASP A CA 1
ATOM 577 C C . ASP A 1 70 ? 43.780 9.290 -28.128 1.00 53.03 70 ASP A C 1
ATOM 579 O O . ASP A 1 70 ? 44.613 8.691 -28.809 1.00 53.03 70 ASP A O 1
ATOM 583 N N . ASP A 1 71 ? 43.291 10.476 -28.515 1.00 55.53 71 ASP A N 1
ATOM 584 C CA . ASP A 1 71 ? 43.844 11.204 -29.662 1.00 55.53 71 ASP A CA 1
ATOM 585 C C . ASP A 1 71 ? 44.958 12.145 -29.159 1.00 55.53 71 ASP A C 1
ATOM 587 O O . ASP A 1 71 ? 44.675 13.173 -28.527 1.00 55.53 71 ASP A O 1
ATOM 591 N N . PRO A 1 72 ? 46.254 11.814 -29.344 1.00 51.66 72 PRO A N 1
ATOM 592 C CA . PRO A 1 72 ? 47.323 12.687 -28.900 1.00 51.66 72 PRO A CA 1
ATOM 593 C C . PRO A 1 72 ? 47.248 13.974 -29.719 1.00 51.66 72 PRO A C 1
ATOM 595 O O . PRO A 1 72 ? 47.566 13.981 -30.910 1.00 51.66 72 PRO A O 1
ATOM 598 N N . ILE A 1 73 ? 46.850 15.071 -29.064 1.00 57.19 73 ILE A N 1
ATOM 599 C CA . ILE A 1 73 ? 46.937 16.427 -29.612 1.00 57.19 73 ILE A CA 1
ATOM 600 C C . ILE A 1 73 ? 48.363 16.605 -30.147 1.00 57.19 73 ILE A C 1
ATOM 602 O O . ILE A 1 73 ? 49.324 16.748 -29.388 1.00 57.19 73 ILE A O 1
ATOM 606 N N . SER A 1 74 ? 48.504 16.531 -31.469 1.00 51.88 74 SER A N 1
ATOM 607 C CA . SER A 1 74 ? 49.772 16.747 -32.153 1.00 51.88 74 SER A CA 1
ATOM 608 C C . SER A 1 74 ? 50.059 18.245 -32.119 1.00 51.88 74 SER A C 1
ATOM 610 O O . SER A 1 74 ? 49.359 19.022 -32.768 1.00 51.88 74 SER A O 1
ATOM 612 N N . PHE A 1 75 ? 51.041 18.633 -31.303 1.00 51.88 75 PHE A N 1
ATOM 613 C CA . PHE A 1 75 ? 51.621 19.978 -31.283 1.00 51.88 75 PHE A CA 1
ATOM 614 C C . PHE A 1 75 ? 52.493 20.235 -32.516 1.00 51.88 75 PHE A C 1
ATOM 616 O O . PHE A 1 75 ? 53.208 19.297 -32.940 1.00 51.88 75 PHE A O 1
#

Radius of gyration: 25.3 Å; chains: 1; bounding box: 64×29×53 Å

Organism: NCBI:txid57489